Protein AF-A0A3T0E6N5-F1 (afdb_monomer_lite)

pLDDT: mean 94.3, std 9.61, range [63.0, 98.81]

Secondary structure (DSSP, 8-state):
--HHHHHHHHHHHHHHHHHHHHHHHHHHTT--HHHHHHHHT--HHHHHHHHTTSSPPPHHHHHHHHHHHH-HHHHHHHT-

Radius of gyration: 14.06 Å; chains: 1; bounding box: 31×21×42 Å

Sequence (80 aa):
MDDEDFAVSAEGMERGQRARLIRQTRNNLGLSQAEFAQRFRVPVGTLRDWEQARVTAPDFAIAYVQVIARHPDMVAEALN

Organism: NCBI:txid1434191

Foldseek 3Di:
DDPVVVVVVVVLVQLQVQLVLLVVLCVVVVHDLVRCCVQQVNPSVNNVCSNVSVDRDDPVVSVSSVCCSVCVPVNSVVVD

Structure (mmCIF, N/CA/C/O backbone):
data_AF-A0A3T0E6N5-F1
#
_entry.id   AF-A0A3T0E6N5-F1
#
loop_
_atom_site.group_PDB
_atom_site.id
_atom_site.type_symbol
_atom_site.label_atom_id
_atom_site.label_alt_id
_atom_site.label_comp_id
_atom_site.label_asym_id
_atom_site.label_entity_id
_atom_site.label_seq_id
_atom_site.pdbx_PDB_ins_code
_atom_site.Cartn_x
_atom_site.Cartn_y
_atom_site.Cartn_z
_atom_site.occupancy
_atom_site.B_iso_or_equiv
_atom_site.auth_seq_id
_atom_site.auth_comp_id
_atom_site.auth_asym_id
_atom_site.auth_atom_id
_atom_site.pdbx_PDB_model_num
ATOM 1 N N . MET A 1 1 ? 17.474 7.442 -28.518 1.00 63.00 1 MET A N 1
ATOM 2 C CA . MET A 1 1 ? 16.734 6.928 -27.354 1.00 63.00 1 MET A CA 1
ATOM 3 C C . MET A 1 1 ? 17.126 5.483 -27.305 1.00 63.00 1 MET A C 1
ATOM 5 O O . MET A 1 1 ? 16.820 4.768 -28.255 1.00 63.00 1 MET A O 1
ATOM 9 N N . ASP A 1 2 ? 17.920 5.140 -26.306 1.00 72.31 2 ASP A N 1
ATOM 10 C CA . ASP A 1 2 ? 18.608 3.856 -26.242 1.00 72.31 2 ASP A CA 1
ATOM 11 C C . ASP A 1 2 ? 17.739 2.869 -25.450 1.00 72.31 2 ASP A C 1
ATOM 13 O O . ASP A 1 2 ? 16.867 3.288 -24.687 1.00 72.31 2 ASP A O 1
ATOM 17 N N . ASP A 1 3 ? 17.937 1.561 -25.630 1.00 70.69 3 ASP A N 1
ATOM 18 C CA . ASP A 1 3 ? 17.109 0.528 -24.979 1.00 70.69 3 ASP A CA 1
ATOM 19 C C . ASP A 1 3 ? 17.092 0.660 -23.439 1.00 70.69 3 ASP A C 1
ATOM 2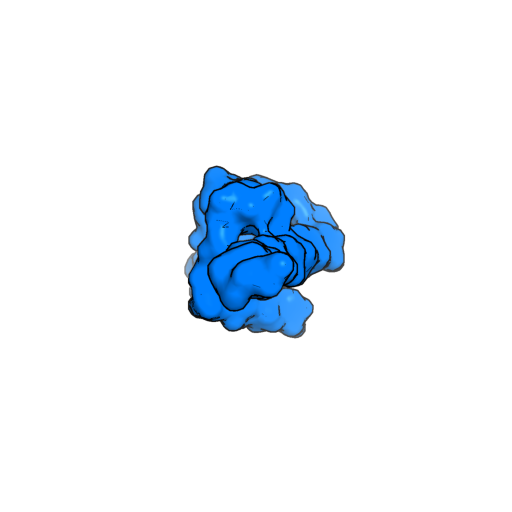1 O O . ASP A 1 3 ? 16.093 0.345 -22.787 1.00 70.69 3 ASP A O 1
ATOM 25 N N . GLU A 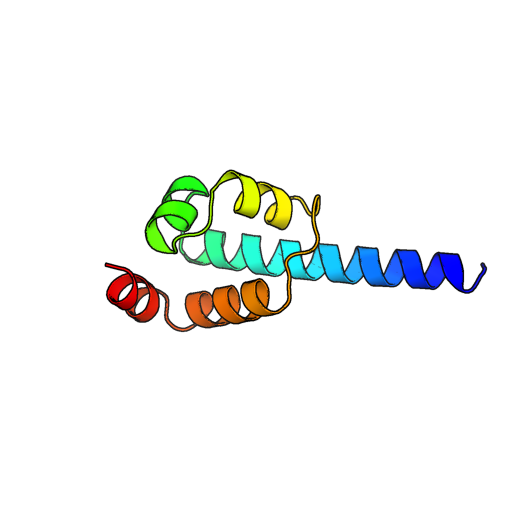1 4 ? 18.160 1.215 -22.857 1.00 65.75 4 GLU A N 1
ATOM 26 C CA . GLU A 1 4 ? 18.268 1.532 -21.428 1.00 65.75 4 GLU A CA 1
ATOM 27 C C . GLU A 1 4 ? 17.287 2.633 -20.974 1.00 65.75 4 GLU A C 1
ATOM 29 O O . GLU A 1 4 ? 16.660 2.493 -19.920 1.00 65.75 4 GLU A O 1
ATOM 34 N N . ASP A 1 5 ? 17.064 3.685 -21.776 1.00 65.31 5 ASP A N 1
ATOM 35 C CA . ASP A 1 5 ? 16.107 4.762 -21.453 1.00 65.31 5 ASP A CA 1
ATOM 36 C C . ASP A 1 5 ? 14.667 4.226 -21.383 1.00 65.31 5 ASP A C 1
ATOM 38 O O . ASP A 1 5 ? 13.860 4.634 -20.534 1.00 65.31 5 ASP A O 1
ATOM 42 N N . PHE A 1 6 ? 14.330 3.288 -22.274 1.00 66.62 6 PHE A N 1
ATOM 43 C CA . PHE A 1 6 ? 13.017 2.647 -22.302 1.00 66.62 6 PHE A CA 1
ATOM 44 C C . PHE A 1 6 ? 12.813 1.711 -21.107 1.00 66.62 6 PHE A C 1
ATOM 46 O O . PHE A 1 6 ? 11.734 1.722 -20.510 1.00 66.62 6 PHE A O 1
ATOM 53 N N . ALA A 1 7 ? 13.840 0.951 -20.718 1.00 65.19 7 ALA A N 1
ATOM 54 C CA . ALA A 1 7 ? 13.790 0.065 -19.556 1.00 65.19 7 ALA A CA 1
ATOM 55 C C . ALA A 1 7 ? 13.581 0.844 -18.244 1.00 65.19 7 ALA A C 1
ATOM 57 O O . ALA A 1 7 ? 12.657 0.537 -17.487 1.00 65.19 7 ALA A O 1
ATOM 58 N N . VAL A 1 8 ? 14.340 1.925 -18.021 1.00 71.25 8 VAL A N 1
ATOM 59 C CA . VAL A 1 8 ? 14.176 2.810 -16.848 1.00 71.25 8 VAL A CA 1
ATOM 60 C C . VAL A 1 8 ? 12.777 3.441 -16.817 1.00 71.25 8 VAL A C 1
ATOM 62 O O . VAL A 1 8 ? 12.160 3.577 -15.755 1.00 71.25 8 VAL A O 1
ATOM 65 N N . SER A 1 9 ? 12.234 3.783 -17.988 1.00 81.94 9 SER A N 1
ATOM 66 C CA . SER A 1 9 ? 10.872 4.309 -18.118 1.00 81.94 9 SER A CA 1
ATOM 67 C C . SER A 1 9 ? 9.805 3.263 -17.770 1.00 81.94 9 SER A C 1
ATOM 69 O O . SER A 1 9 ? 8.818 3.599 -17.112 1.00 81.94 9 SER A O 1
ATOM 71 N N . ALA A 1 10 ? 9.998 1.999 -18.160 1.00 85.44 10 ALA A N 1
ATOM 72 C CA . ALA A 1 10 ? 9.095 0.894 -17.837 1.00 85.44 10 ALA A CA 1
ATOM 73 C C . ALA A 1 10 ? 9.081 0.581 -16.334 1.00 85.44 10 ALA A C 1
ATOM 75 O O . ALA A 1 10 ? 8.006 0.529 -15.735 1.00 85.44 10 ALA A O 1
ATOM 76 N N . GLU A 1 11 ? 10.253 0.475 -15.705 1.00 88.00 11 GLU A N 1
ATOM 77 C CA . GLU A 1 11 ? 10.375 0.269 -14.256 1.00 88.00 11 GLU A CA 1
ATOM 78 C C . GLU A 1 11 ? 9.777 1.444 -13.466 1.00 88.00 11 GLU A C 1
ATOM 80 O O . GLU A 1 11 ? 9.062 1.260 -12.476 1.00 88.00 11 GLU A O 1
ATOM 85 N N . GLY A 1 12 ? 10.009 2.676 -13.932 1.00 91.56 12 GLY A N 1
ATOM 86 C CA . GLY A 1 12 ? 9.410 3.879 -13.358 1.00 91.56 12 GLY A CA 1
ATOM 87 C C . GLY A 1 12 ? 7.881 3.880 -13.450 1.00 91.56 12 GLY A C 1
ATOM 88 O O . GLY A 1 12 ? 7.202 4.191 -12.463 1.00 91.56 12 GLY A O 1
ATOM 89 N N . MET A 1 13 ? 7.333 3.497 -14.609 1.00 93.69 13 MET A N 1
ATOM 90 C CA . MET A 1 13 ? 5.891 3.354 -14.823 1.00 93.69 13 MET A CA 1
ATOM 91 C C . MET A 1 13 ? 5.290 2.266 -13.933 1.00 93.69 13 MET A C 1
ATOM 93 O O . MET A 1 13 ? 4.275 2.513 -13.278 1.00 93.69 13 MET A O 1
ATOM 97 N N . GLU A 1 14 ? 5.921 1.097 -13.854 1.00 95.19 14 GLU A N 1
ATOM 98 C CA . GLU A 1 14 ? 5.479 -0.001 -12.996 1.00 95.19 14 GLU A CA 1
ATOM 99 C C . GLU A 1 14 ? 5.456 0.423 -11.523 1.00 95.19 14 GLU A C 1
ATOM 101 O O . GLU A 1 14 ? 4.438 0.270 -10.838 1.00 95.19 14 GLU A O 1
ATOM 106 N N . ARG A 1 15 ? 6.543 1.032 -11.036 1.00 97.00 15 ARG A N 1
ATOM 107 C CA . ARG A 1 15 ? 6.633 1.544 -9.665 1.00 97.00 15 ARG A CA 1
ATOM 108 C C . ARG A 1 15 ? 5.523 2.552 -9.369 1.00 97.00 15 ARG A C 1
ATOM 110 O O . ARG A 1 15 ? 4.894 2.478 -8.314 1.00 97.00 15 ARG A O 1
ATOM 117 N N . GLY A 1 16 ? 5.237 3.458 -10.306 1.00 97.56 16 GLY A N 1
ATOM 118 C CA . GLY A 1 16 ? 4.144 4.426 -10.191 1.00 97.56 16 GLY A CA 1
ATOM 119 C C . GLY A 1 16 ? 2.755 3.776 -10.146 1.00 97.56 16 GLY A C 1
ATOM 120 O O . GLY A 1 16 ? 1.911 4.169 -9.335 1.00 97.56 16 GLY A O 1
ATOM 121 N N . GLN A 1 17 ? 2.511 2.754 -10.971 1.00 97.94 17 GLN A N 1
ATOM 122 C CA . GLN A 1 17 ? 1.252 1.998 -10.971 1.00 97.94 17 GLN A CA 1
ATOM 123 C C . GLN A 1 17 ? 1.050 1.240 -9.654 1.00 97.94 17 GLN A C 1
ATOM 125 O O . GLN A 1 17 ? -0.023 1.331 -9.049 1.00 97.94 17 GLN A O 1
ATOM 130 N N . ARG A 1 18 ? 2.096 0.564 -9.165 1.00 98.38 18 ARG A N 1
ATOM 131 C CA . ARG A 1 18 ? 2.107 -0.134 -7.871 1.00 98.38 18 ARG A CA 1
ATOM 132 C C . ARG A 1 18 ? 1.835 0.829 -6.711 1.00 98.38 18 ARG A C 1
ATOM 134 O O . ARG A 1 18 ? 0.931 0.585 -5.911 1.00 98.38 18 ARG A O 1
ATOM 141 N N . ALA A 1 19 ? 2.527 1.968 -6.669 1.00 98.56 19 ALA A N 1
ATOM 142 C CA . ALA A 1 19 ? 2.301 3.016 -5.672 1.00 98.56 19 ALA A CA 1
ATOM 143 C C . ALA A 1 19 ? 0.849 3.531 -5.685 1.00 98.56 19 ALA A C 1
ATOM 145 O O . ALA A 1 19 ? 0.213 3.682 -4.636 1.00 98.56 19 ALA A O 1
ATOM 146 N N . ARG A 1 20 ? 0.289 3.758 -6.883 1.00 98.50 20 ARG A N 1
ATOM 147 C CA . ARG A 1 20 ? -1.097 4.212 -7.057 1.00 98.50 20 ARG A CA 1
ATOM 148 C C . ARG A 1 20 ? -2.105 3.193 -6.532 1.00 98.50 20 ARG A C 1
ATOM 150 O O . ARG A 1 20 ? -3.036 3.611 -5.848 1.00 98.50 20 ARG A O 1
ATOM 157 N N . LEU A 1 21 ? -1.928 1.905 -6.828 1.00 98.62 21 LEU A N 1
ATOM 158 C CA . LEU A 1 21 ? -2.814 0.834 -6.357 1.00 98.62 21 LEU A CA 1
ATOM 159 C C . LEU A 1 21 ? -2.883 0.792 -4.825 1.00 98.62 21 LEU A C 1
ATOM 161 O O . LEU A 1 21 ? -3.974 0.745 -4.255 1.00 98.62 21 LEU A O 1
ATOM 165 N N . ILE A 1 22 ? -1.726 0.862 -4.162 1.00 98.75 22 ILE A N 1
ATOM 166 C CA . ILE A 1 22 ? -1.625 0.82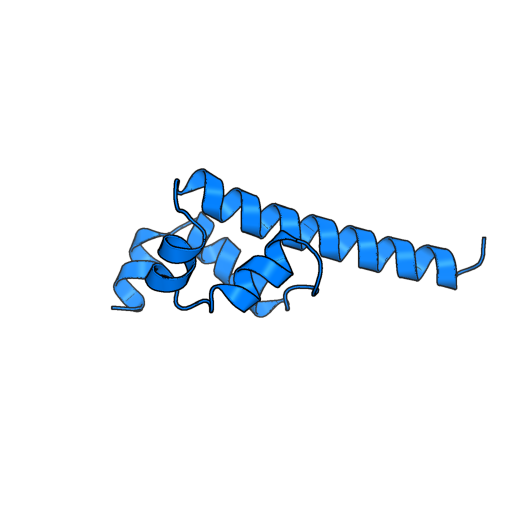7 -2.697 1.00 98.75 22 ILE A CA 1
ATOM 167 C C . ILE A 1 22 ? -2.338 2.035 -2.088 1.00 98.75 22 ILE A C 1
ATOM 169 O O . ILE A 1 22 ? -3.249 1.880 -1.272 1.00 98.75 22 ILE A O 1
ATOM 173 N N . ARG A 1 23 ? -2.008 3.239 -2.572 1.00 98.75 23 ARG A N 1
ATOM 174 C CA . ARG A 1 23 ? -2.614 4.485 -2.094 1.00 98.75 23 ARG A CA 1
ATOM 175 C C . ARG A 1 23 ? -4.129 4.517 -2.310 1.00 98.75 23 ARG A C 1
ATOM 177 O O . ARG A 1 23 ? -4.860 4.978 -1.438 1.00 98.75 23 ARG A O 1
ATOM 184 N N . GLN A 1 24 ? -4.610 4.051 -3.466 1.00 98.75 24 GLN A N 1
ATOM 185 C CA . GLN A 1 24 ? -6.045 3.997 -3.755 1.00 98.75 24 GLN A CA 1
ATOM 186 C C . GLN A 1 24 ? -6.764 2.997 -2.857 1.00 98.75 24 GLN A C 1
ATOM 188 O O . GLN A 1 24 ? -7.814 3.334 -2.325 1.00 98.75 24 GLN A O 1
ATOM 193 N N . THR A 1 25 ? -6.187 1.815 -2.635 1.00 98.81 25 THR A N 1
ATOM 194 C CA . THR A 1 25 ? -6.767 0.814 -1.730 1.00 98.81 25 THR A CA 1
ATOM 195 C C . THR A 1 25 ? -6.946 1.395 -0.332 1.00 98.81 25 THR A C 1
ATOM 197 O O . THR A 1 25 ? -8.047 1.359 0.209 1.00 98.81 25 THR A O 1
ATOM 200 N N . ARG A 1 26 ? -5.902 2.024 0.223 1.00 98.81 26 ARG A N 1
ATOM 201 C CA . ARG A 1 26 ? -5.989 2.672 1.535 1.00 98.81 26 ARG A CA 1
ATOM 202 C C . ARG A 1 26 ? -7.047 3.781 1.569 1.00 98.81 26 ARG A C 1
ATOM 204 O O . ARG A 1 26 ? -7.851 3.824 2.497 1.00 98.81 26 ARG A O 1
ATOM 211 N N . ASN A 1 27 ? -7.049 4.671 0.574 1.00 98.69 27 ASN A N 1
ATOM 212 C CA . ASN A 1 27 ? -8.004 5.779 0.508 1.00 98.69 27 ASN A CA 1
ATOM 213 C C . ASN A 1 27 ? -9.456 5.288 0.383 1.00 98.69 27 ASN A C 1
ATOM 215 O O . ASN A 1 27 ? -10.333 5.848 1.031 1.00 98.69 27 ASN A O 1
ATOM 219 N N . ASN A 1 28 ? -9.706 4.239 -0.404 1.00 98.69 28 ASN A N 1
ATOM 220 C CA . ASN A 1 28 ? -11.039 3.657 -0.578 1.00 98.69 28 ASN A CA 1
ATOM 221 C C . ASN A 1 28 ? -11.567 3.018 0.714 1.00 98.69 28 ASN A C 1
ATOM 223 O O . ASN A 1 28 ? -12.773 2.984 0.926 1.00 98.69 28 ASN A O 1
ATOM 227 N N . LEU A 1 29 ? -10.672 2.546 1.587 1.00 98.44 29 LEU A N 1
ATOM 228 C CA . LEU A 1 29 ? -11.015 2.066 2.927 1.00 98.44 29 LEU A CA 1
ATOM 229 C C . LEU A 1 29 ? -11.198 3.201 3.950 1.00 98.44 29 LEU A C 1
ATOM 231 O O . LEU A 1 29 ? -11.545 2.929 5.095 1.00 98.44 29 LEU A O 1
ATOM 235 N N . GLY A 1 30 ? -10.941 4.459 3.573 1.00 98.62 30 GLY A N 1
ATOM 236 C CA . GLY A 1 30 ? -11.052 5.612 4.471 1.00 98.62 30 GLY A CA 1
ATOM 237 C C . GLY A 1 30 ? -9.998 5.649 5.581 1.00 98.62 30 GLY A C 1
ATOM 238 O O . GLY A 1 30 ? -10.188 6.352 6.567 1.00 98.62 30 GLY A O 1
ATOM 239 N N . LEU A 1 31 ? -8.898 4.902 5.439 1.00 98.69 31 LEU A N 1
ATOM 240 C CA . LEU A 1 31 ? -7.883 4.760 6.483 1.00 98.69 31 LEU A CA 1
ATOM 241 C C . LEU A 1 31 ? -6.721 5.739 6.284 1.00 98.69 31 LEU A C 1
ATOM 243 O O . LEU A 1 31 ? -6.217 5.943 5.173 1.00 98.69 31 LEU A O 1
ATOM 247 N N . SER A 1 32 ? -6.207 6.289 7.378 1.00 98.75 32 SER A N 1
ATOM 248 C CA . SER A 1 32 ? -4.874 6.886 7.420 1.00 98.75 32 SER A CA 1
ATOM 249 C C . SER A 1 32 ? -3.789 5.822 7.201 1.00 98.75 32 SER A C 1
ATOM 251 O O . SER A 1 32 ? -4.020 4.616 7.309 1.00 98.75 32 SER A O 1
ATOM 253 N N . GLN A 1 33 ? -2.562 6.257 6.900 1.00 98.69 33 GLN A N 1
ATOM 254 C CA . GLN A 1 33 ? -1.425 5.335 6.772 1.00 98.69 33 GLN A CA 1
ATOM 255 C C . GLN A 1 33 ? -1.172 4.547 8.063 1.00 98.69 33 GLN A C 1
ATOM 257 O O . GLN A 1 33 ? -0.812 3.378 7.990 1.00 98.69 33 GLN A O 1
ATOM 262 N N . ALA A 1 34 ? -1.368 5.172 9.228 1.00 98.69 34 ALA A N 1
ATOM 263 C CA . ALA A 1 34 ? -1.174 4.523 10.521 1.00 98.69 34 ALA A CA 1
ATOM 264 C C . ALA A 1 34 ? -2.248 3.457 10.787 1.00 98.69 34 ALA A C 1
ATOM 266 O O . ALA A 1 34 ? -1.910 2.348 11.189 1.00 98.69 34 ALA A O 1
ATOM 267 N N . GLU A 1 35 ? -3.516 3.757 10.494 1.00 98.69 35 GLU A N 1
ATOM 268 C CA . GLU A 1 35 ? -4.617 2.799 10.655 1.00 98.69 35 GLU A CA 1
ATOM 269 C C . GLU A 1 35 ? -4.476 1.615 9.696 1.00 98.69 35 GLU A C 1
ATOM 271 O O . GLU A 1 35 ? -4.617 0.469 10.114 1.00 98.69 35 GLU A O 1
ATOM 276 N N . PHE A 1 36 ? -4.128 1.861 8.427 1.00 98.75 36 PHE A N 1
ATOM 277 C CA . PHE A 1 36 ? -3.863 0.785 7.467 1.00 98.75 36 PHE A CA 1
ATOM 278 C C . PHE A 1 36 ? -2.685 -0.085 7.915 1.00 98.75 36 PHE A C 1
ATOM 280 O O . PHE A 1 36 ? -2.777 -1.311 7.911 1.00 98.75 36 PHE A O 1
ATOM 287 N N . ALA A 1 37 ? -1.586 0.552 8.327 1.00 98.50 37 ALA A N 1
ATOM 288 C CA . ALA A 1 37 ? -0.389 -0.123 8.811 1.00 98.50 37 ALA A CA 1
ATOM 289 C C . ALA A 1 37 ? -0.687 -1.042 10.001 1.00 98.50 37 ALA A C 1
ATOM 291 O O . ALA A 1 37 ? -0.284 -2.206 10.008 1.00 98.50 37 ALA A O 1
ATOM 292 N N . GLN A 1 38 ? -1.425 -0.526 10.985 1.00 98.38 38 GLN A N 1
ATOM 293 C CA . GLN A 1 38 ? -1.826 -1.276 12.168 1.00 98.38 38 GLN A CA 1
ATOM 294 C C . GLN A 1 38 ? -2.764 -2.431 11.806 1.00 98.38 38 GLN A C 1
ATOM 296 O O . GLN A 1 38 ? -2.501 -3.569 12.192 1.00 98.38 38 GLN A O 1
ATOM 301 N N . ARG A 1 39 ? -3.823 -2.146 11.037 1.00 98.44 39 ARG A N 1
ATOM 302 C CA . ARG A 1 39 ? -4.872 -3.112 10.685 1.00 98.44 39 ARG A CA 1
ATOM 303 C C . ARG A 1 39 ? -4.351 -4.266 9.829 1.00 98.44 39 ARG A C 1
ATOM 305 O O . ARG A 1 39 ? -4.801 -5.391 9.998 1.00 98.44 39 ARG A O 1
ATOM 312 N N . PHE A 1 40 ? -3.401 -4.000 8.934 1.00 98.50 40 PHE A N 1
ATOM 313 C CA . PHE A 1 40 ? -2.923 -4.972 7.946 1.00 98.50 40 PHE A CA 1
ATOM 314 C C . PHE A 1 40 ? -1.454 -5.371 8.123 1.00 98.50 40 PHE A C 1
ATOM 316 O O . PHE A 1 40 ? -0.864 -5.954 7.214 1.00 98.50 40 PHE A O 1
ATOM 323 N N . ARG A 1 41 ? -0.852 -5.079 9.283 1.00 98.00 41 ARG A N 1
ATOM 324 C CA . ARG A 1 41 ? 0.524 -5.479 9.638 1.00 98.00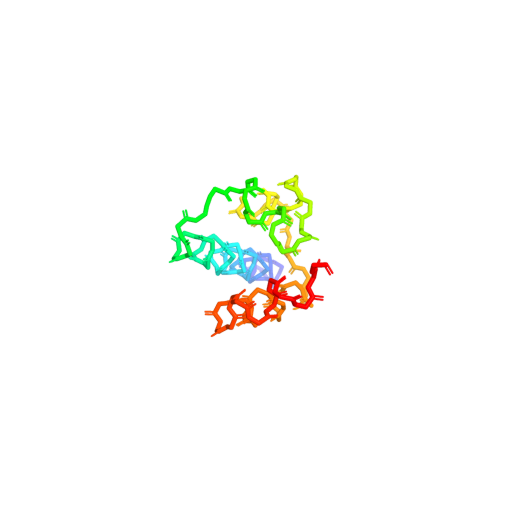 41 ARG A CA 1
ATOM 325 C C . ARG A 1 41 ? 1.579 -5.059 8.597 1.00 98.00 41 ARG A C 1
ATOM 327 O O . ARG A 1 41 ? 2.542 -5.779 8.348 1.00 98.00 41 ARG A O 1
ATOM 334 N N . VAL A 1 42 ? 1.421 -3.871 8.011 1.00 98.00 42 VAL A N 1
ATOM 335 C CA . VAL A 1 42 ? 2.416 -3.261 7.112 1.00 98.00 42 VAL A CA 1
ATOM 336 C C . VAL A 1 42 ? 3.117 -2.137 7.871 1.00 98.00 42 VAL A C 1
ATOM 338 O O . VAL A 1 42 ? 2.433 -1.207 8.285 1.00 98.00 42 VAL A O 1
ATOM 341 N N . PRO A 1 43 ? 4.448 -2.145 8.064 1.00 98.44 43 PRO A N 1
ATOM 342 C CA . PRO A 1 43 ? 5.121 -1.042 8.743 1.00 98.44 43 PRO A CA 1
ATOM 343 C C . PRO A 1 43 ? 4.818 0.301 8.066 1.00 98.44 43 PRO A C 1
ATOM 345 O O . PRO A 1 43 ? 4.933 0.436 6.849 1.00 98.44 43 PRO A O 1
ATOM 348 N N . VAL A 1 44 ? 4.452 1.320 8.849 1.00 98.56 44 VAL A N 1
ATOM 349 C CA . VAL A 1 44 ? 4.009 2.620 8.305 1.00 98.56 44 VAL A CA 1
ATOM 350 C C . VAL A 1 44 ? 5.078 3.303 7.439 1.00 98.56 44 VAL A C 1
ATOM 352 O O . VAL A 1 44 ? 4.739 3.969 6.463 1.00 98.56 44 VAL A O 1
ATOM 355 N N . GLY A 1 45 ? 6.365 3.117 7.760 1.00 98.50 45 GLY A N 1
ATOM 356 C CA . GLY A 1 45 ? 7.483 3.594 6.937 1.00 98.50 45 GLY A CA 1
ATOM 357 C C . GLY A 1 45 ? 7.515 2.911 5.569 1.00 98.50 45 GLY A C 1
ATOM 358 O O . GLY A 1 45 ? 7.506 3.584 4.546 1.00 98.50 45 GLY A O 1
ATOM 359 N N . THR A 1 46 ? 7.412 1.582 5.553 1.00 98.44 46 THR A N 1
ATOM 360 C CA . THR A 1 46 ? 7.336 0.783 4.324 1.00 98.44 46 THR A CA 1
ATOM 361 C C . THR A 1 46 ? 6.127 1.161 3.466 1.00 98.44 46 THR A C 1
ATOM 363 O O . THR A 1 46 ? 6.267 1.366 2.263 1.00 98.44 46 THR A O 1
ATOM 366 N N . LEU A 1 47 ? 4.949 1.329 4.078 1.00 98.69 47 LEU A N 1
ATOM 367 C CA . LEU A 1 47 ? 3.750 1.783 3.370 1.00 98.69 47 LEU A CA 1
ATOM 368 C C . LEU A 1 47 ? 3.962 3.163 2.728 1.00 98.69 47 LEU A C 1
ATOM 370 O O . LEU A 1 47 ? 3.574 3.372 1.581 1.00 98.69 47 LEU A O 1
ATOM 374 N N . ARG A 1 48 ? 4.601 4.098 3.443 1.00 98.69 48 ARG A N 1
ATOM 375 C CA . ARG A 1 48 ? 4.943 5.428 2.914 1.00 98.69 48 ARG A CA 1
ATOM 376 C C . ARG A 1 48 ? 5.893 5.347 1.729 1.00 98.69 48 ARG A C 1
ATOM 378 O O . ARG A 1 48 ? 5.645 6.018 0.730 1.00 98.69 48 ARG A O 1
ATOM 385 N N . ASP A 1 49 ? 6.941 4.535 1.827 1.00 98.62 49 ASP A N 1
ATOM 386 C CA . ASP A 1 49 ? 7.918 4.366 0.751 1.00 98.62 49 ASP A CA 1
ATOM 387 C C . ASP A 1 49 ? 7.268 3.809 -0.519 1.00 98.62 49 ASP A C 1
ATOM 389 O O . ASP A 1 49 ? 7.566 4.276 -1.622 1.00 98.62 49 ASP A O 1
ATOM 393 N N . TRP A 1 50 ? 6.328 2.873 -0.367 1.00 98.50 50 TRP A N 1
ATOM 394 C CA . TRP A 1 50 ? 5.548 2.343 -1.482 1.00 98.50 50 TRP A CA 1
ATOM 395 C C . TRP A 1 50 ? 4.575 3.372 -2.060 1.00 98.50 50 TRP A C 1
ATOM 397 O O . TRP A 1 50 ? 4.573 3.590 -3.267 1.00 98.50 50 TRP A O 1
ATOM 407 N N . GLU A 1 51 ? 3.769 4.046 -1.233 1.00 98.44 51 GLU A N 1
ATOM 408 C CA . GLU A 1 51 ? 2.784 5.033 -1.709 1.00 98.44 51 GLU A CA 1
ATOM 409 C C . GLU A 1 51 ? 3.428 6.252 -2.388 1.00 98.44 51 GLU A C 1
ATOM 411 O O . GLU A 1 51 ? 2.803 6.876 -3.248 1.00 98.44 51 GLU A O 1
ATOM 416 N N . GLN A 1 52 ? 4.665 6.593 -2.013 1.00 97.62 52 GLN A N 1
ATOM 417 C CA . GLN A 1 52 ? 5.446 7.688 -2.597 1.00 97.62 52 GLN A CA 1
ATOM 418 C C . GLN A 1 52 ? 6.340 7.247 -3.764 1.00 97.62 52 GLN A C 1
ATOM 420 O O . GLN A 1 52 ? 7.103 8.068 -4.270 1.00 97.62 52 GLN A O 1
ATOM 425 N N . ALA A 1 53 ? 6.272 5.978 -4.187 1.00 96.88 53 ALA A N 1
ATOM 426 C CA . ALA A 1 53 ? 7.129 5.419 -5.233 1.00 96.88 53 ALA A CA 1
ATOM 427 C C . ALA A 1 53 ? 8.642 5.582 -4.953 1.00 96.88 53 ALA A C 1
ATOM 429 O O . ALA A 1 53 ? 9.444 5.634 -5.884 1.00 96.88 53 ALA A O 1
ATOM 430 N N . ARG A 1 54 ? 9.050 5.641 -3.674 1.00 96.44 54 ARG A N 1
ATOM 431 C CA . ARG A 1 54 ? 10.472 5.635 -3.279 1.00 96.44 54 ARG A CA 1
ATOM 432 C C . ARG A 1 54 ? 11.084 4.252 -3.467 1.00 96.44 54 ARG A C 1
ATOM 434 O O . ARG A 1 54 ? 12.231 4.138 -3.884 1.00 96.44 54 ARG A O 1
ATOM 441 N N . VAL A 1 55 ? 10.290 3.214 -3.203 1.00 95.75 55 VAL A N 1
ATOM 442 C CA . VAL A 1 55 ? 10.653 1.803 -3.366 1.00 95.75 55 VAL A CA 1
ATOM 443 C C . VAL A 1 55 ? 9.546 1.096 -4.140 1.00 95.75 55 VAL A C 1
ATOM 445 O O . VAL A 1 55 ? 8.362 1.302 -3.868 1.00 95.75 55 VAL A O 1
ATOM 448 N N . THR A 1 56 ? 9.919 0.249 -5.099 1.00 96.88 56 THR A N 1
ATOM 449 C CA . THR A 1 56 ? 8.966 -0.625 -5.792 1.00 96.88 56 THR A CA 1
ATOM 450 C C . THR A 1 56 ? 8.459 -1.681 -4.817 1.00 96.88 56 THR A C 1
ATOM 452 O O . THR A 1 56 ? 9.238 -2.470 -4.286 1.00 96.88 56 THR A O 1
ATOM 455 N N . ALA A 1 57 ? 7.151 -1.690 -4.554 1.00 97.75 57 ALA A N 1
ATOM 456 C CA . ALA A 1 57 ? 6.543 -2.723 -3.725 1.00 97.75 57 ALA A CA 1
ATOM 457 C C . ALA A 1 57 ? 6.747 -4.098 -4.385 1.00 97.75 57 ALA A C 1
ATOM 459 O O . ALA A 1 57 ? 6.475 -4.209 -5.580 1.00 97.75 57 ALA A O 1
ATOM 460 N N . PRO A 1 58 ? 7.198 -5.133 -3.657 1.00 98.25 58 PRO A N 1
ATOM 461 C CA . PRO A 1 58 ? 7.388 -6.471 -4.216 1.00 98.25 58 PRO A CA 1
ATOM 462 C C . PRO A 1 58 ? 6.045 -7.123 -4.582 1.00 98.25 58 PRO A C 1
ATOM 464 O O . PRO A 1 58 ? 4.992 -6.724 -4.081 1.00 98.25 58 PRO A O 1
ATOM 467 N N . ASP A 1 59 ? 6.069 -8.155 -5.427 1.00 98.44 59 ASP A N 1
ATOM 468 C CA . ASP A 1 59 ? 4.853 -8.789 -5.972 1.00 98.44 59 ASP A CA 1
ATOM 469 C C . ASP A 1 59 ? 3.900 -9.296 -4.889 1.00 98.44 59 ASP A C 1
ATOM 471 O O . ASP A 1 59 ? 2.689 -9.088 -4.975 1.00 98.44 59 ASP A O 1
ATOM 475 N N . PHE A 1 60 ? 4.435 -9.892 -3.819 1.00 98.31 60 PHE A N 1
ATOM 476 C CA . PHE A 1 60 ? 3.616 -10.381 -2.708 1.00 98.31 60 PHE A CA 1
ATOM 477 C C . PHE A 1 60 ? 2.883 -9.248 -1.979 1.00 98.31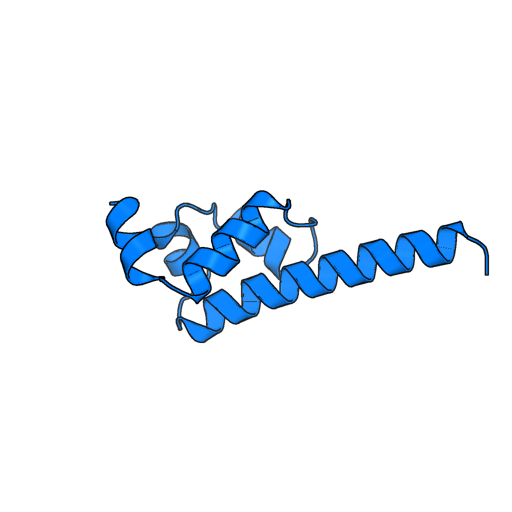 60 PHE A C 1
ATOM 479 O O . PHE A 1 60 ? 1.768 -9.450 -1.507 1.00 98.31 60 PHE A O 1
ATOM 486 N N . ALA A 1 61 ? 3.468 -8.046 -1.910 1.00 98.38 61 ALA A N 1
ATOM 487 C CA . ALA A 1 61 ? 2.815 -6.893 -1.298 1.00 98.38 61 ALA A CA 1
ATOM 488 C C . ALA A 1 61 ? 1.651 -6.408 -2.170 1.00 98.38 61 ALA A C 1
ATOM 490 O O . ALA A 1 61 ? 0.592 -6.063 -1.651 1.00 98.38 61 ALA A O 1
ATOM 491 N N . ILE A 1 62 ? 1.814 -6.446 -3.496 1.00 98.62 62 ILE A N 1
ATOM 492 C CA . ILE A 1 62 ? 0.742 -6.132 -4.445 1.00 98.62 62 ILE A CA 1
ATOM 493 C C . ILE A 1 62 ? -0.383 -7.160 -4.362 1.00 98.62 62 ILE A C 1
ATOM 495 O O . ILE A 1 62 ? -1.544 -6.770 -4.243 1.00 98.62 62 ILE A O 1
ATOM 499 N N . ALA A 1 63 ? -0.056 -8.453 -4.350 1.00 98.69 63 ALA A N 1
ATOM 500 C CA . ALA A 1 63 ? -1.040 -9.515 -4.161 1.00 98.69 63 ALA A CA 1
ATOM 501 C C . ALA A 1 63 ? -1.800 -9.337 -2.837 1.00 98.69 63 ALA A C 1
ATOM 503 O O . ALA A 1 63 ? -3.029 -9.364 -2.815 1.00 98.69 63 ALA A O 1
ATOM 504 N N . TYR A 1 64 ? -1.085 -9.059 -1.747 1.00 98.69 64 TYR A N 1
ATOM 505 C CA . TYR A 1 64 ? -1.681 -8.831 -0.436 1.00 98.69 64 TYR A CA 1
ATOM 506 C C . TYR A 1 64 ? -2.630 -7.622 -0.417 1.00 98.69 64 TYR A C 1
ATOM 508 O O . TYR A 1 64 ? -3.775 -7.735 0.020 1.00 98.69 64 TYR A O 1
ATOM 516 N N . VAL A 1 65 ? -2.212 -6.485 -0.980 1.00 98.69 65 VAL A N 1
ATOM 517 C CA . VAL A 1 65 ? -3.045 -5.276 -1.100 1.00 98.69 65 VAL A CA 1
ATOM 518 C C . VAL A 1 65 ? -4.283 -5.524 -1.964 1.00 98.69 65 VAL A C 1
ATOM 520 O O . VAL A 1 65 ? -5.362 -5.032 -1.644 1.00 98.69 65 VAL A O 1
ATOM 523 N N . GLN A 1 66 ? -4.171 -6.325 -3.023 1.00 98.69 66 GLN A N 1
ATOM 524 C CA . GLN A 1 66 ? -5.320 -6.723 -3.836 1.00 98.69 66 GLN A CA 1
ATOM 525 C C . GLN A 1 66 ? -6.309 -7.627 -3.084 1.00 98.69 66 GLN A C 1
ATOM 527 O O . GLN A 1 66 ? -7.511 -7.560 -3.348 1.00 98.69 66 GLN A O 1
ATOM 532 N N . VAL A 1 67 ? -5.836 -8.480 -2.171 1.00 98.75 67 VAL A N 1
ATOM 533 C CA . VAL A 1 67 ? -6.713 -9.270 -1.292 1.00 98.75 67 VAL A CA 1
ATOM 534 C C . VAL A 1 67 ? -7.403 -8.352 -0.283 1.00 98.75 67 VAL A C 1
ATOM 536 O O . VAL A 1 67 ? -8.623 -8.423 -0.153 1.00 98.75 67 VAL A O 1
ATOM 539 N N . ILE A 1 68 ? -6.668 -7.422 0.340 1.00 98.75 68 ILE A N 1
ATOM 540 C CA . ILE A 1 68 ? -7.233 -6.395 1.234 1.00 98.75 68 ILE A CA 1
ATOM 541 C C . ILE A 1 68 ? -8.316 -5.579 0.523 1.00 98.75 68 ILE A C 1
ATOM 543 O O . ILE A 1 68 ? -9.381 -5.359 1.087 1.00 98.75 68 ILE A O 1
ATOM 547 N N . ALA A 1 69 ? -8.077 -5.154 -0.720 1.00 98.56 69 ALA A N 1
ATOM 548 C CA . ALA A 1 69 ? -9.037 -4.366 -1.491 1.00 98.56 69 ALA A CA 1
ATOM 549 C C . ALA A 1 69 ? -10.375 -5.092 -1.714 1.00 98.56 69 ALA A C 1
ATOM 551 O O . ALA A 1 69 ? -11.411 -4.441 -1.820 1.00 98.56 69 ALA A O 1
ATOM 552 N N . ARG A 1 70 ? -10.355 -6.428 -1.806 1.00 98.62 70 ARG A N 1
ATOM 553 C CA . ARG A 1 70 ? -11.552 -7.252 -2.040 1.00 98.62 70 ARG A CA 1
ATOM 554 C C . ARG A 1 70 ? -12.214 -7.718 -0.746 1.00 98.62 70 ARG A C 1
ATOM 556 O O . ARG A 1 70 ? -13.434 -7.828 -0.700 1.00 98.62 70 ARG A O 1
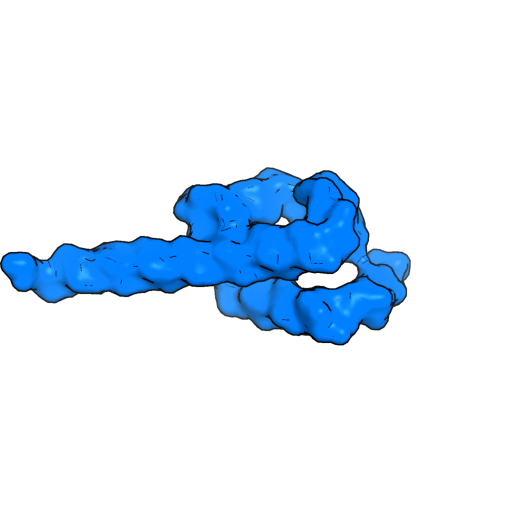ATOM 563 N N . HIS A 1 71 ? -11.419 -8.007 0.282 1.00 98.56 71 HIS A N 1
ATOM 564 C CA . HIS A 1 71 ? -11.874 -8.654 1.512 1.00 98.56 71 HIS A CA 1
ATOM 565 C C . HIS A 1 71 ? -11.220 -8.030 2.762 1.00 98.56 71 HIS A C 1
ATOM 567 O O . HIS A 1 71 ? -10.538 -8.731 3.513 1.00 98.56 71 HIS A O 1
ATOM 573 N N . PRO A 1 72 ? -11.403 -6.719 3.012 1.00 98.38 72 PRO A N 1
ATOM 574 C CA . PRO A 1 72 ? -10.685 -6.014 4.076 1.00 98.38 72 PRO A CA 1
ATOM 575 C C . PRO A 1 72 ? -11.024 -6.536 5.478 1.00 98.38 72 PRO A C 1
ATOM 577 O O . PRO A 1 72 ? -10.158 -6.548 6.352 1.00 98.38 72 PRO A O 1
ATOM 580 N N . ASP A 1 73 ? -12.262 -6.980 5.699 1.00 98.31 73 ASP A N 1
ATOM 581 C CA . ASP A 1 73 ? -12.699 -7.487 7.002 1.00 98.31 73 ASP A CA 1
ATOM 582 C C . ASP A 1 73 ? -12.156 -8.890 7.275 1.00 98.31 73 ASP A C 1
ATOM 584 O O . ASP A 1 73 ? -11.613 -9.114 8.349 1.00 98.31 73 ASP A O 1
ATOM 588 N N . MET A 1 74 ? -12.173 -9.784 6.279 1.00 98.50 74 MET A N 1
ATOM 589 C CA . MET A 1 74 ? -11.587 -11.128 6.395 1.00 98.50 74 MET A CA 1
ATOM 590 C C . MET A 1 74 ? -10.087 -11.069 6.694 1.00 98.50 74 MET A C 1
ATOM 592 O O . MET A 1 74 ? -9.599 -11.773 7.573 1.00 98.50 74 MET A O 1
ATOM 596 N N . VAL A 1 75 ? -9.347 -10.203 5.991 1.00 98.44 75 VAL A N 1
ATOM 597 C CA . VAL A 1 75 ? -7.909 -10.049 6.244 1.00 98.44 75 VAL A CA 1
ATOM 598 C C . VAL A 1 75 ? -7.667 -9.485 7.642 1.00 98.44 75 VAL A C 1
ATOM 600 O O . VAL A 1 75 ? -6.790 -9.970 8.346 1.00 98.44 75 VAL A O 1
ATOM 603 N N . ALA A 1 76 ? -8.435 -8.474 8.057 1.00 97.81 76 ALA A N 1
ATOM 604 C CA . ALA A 1 76 ? -8.294 -7.895 9.389 1.00 97.81 76 ALA A CA 1
ATOM 605 C C . ALA A 1 76 ? -8.620 -8.910 10.497 1.00 97.81 76 ALA A C 1
ATOM 607 O O . ALA A 1 76 ? -7.895 -8.978 11.483 1.00 97.81 76 ALA A O 1
ATOM 608 N N . GLU A 1 77 ? -9.661 -9.726 10.315 1.00 98.06 77 GLU A N 1
ATOM 609 C CA . GLU A 1 77 ? -10.027 -10.812 11.229 1.00 98.06 77 GLU A CA 1
ATOM 610 C C . GLU A 1 77 ? -8.906 -11.851 11.353 1.00 98.06 77 GLU A C 1
ATOM 612 O O . GLU A 1 77 ? -8.551 -12.236 12.463 1.00 98.06 77 GLU A O 1
ATOM 617 N N . ALA A 1 78 ? -8.293 -12.244 10.234 1.00 98.00 78 ALA A N 1
ATOM 618 C CA . ALA A 1 78 ? -7.209 -13.225 10.210 1.00 98.00 78 ALA A CA 1
ATOM 619 C C . ALA A 1 78 ? -5.899 -12.744 10.872 1.00 98.00 78 ALA A C 1
ATOM 621 O O . ALA A 1 78 ? -5.019 -13.561 11.141 1.00 98.00 78 ALA A O 1
ATOM 622 N N . LEU A 1 79 ? -5.736 -11.435 11.095 1.00 96.25 79 LEU A N 1
ATOM 623 C CA . LEU A 1 79 ? -4.521 -10.817 11.651 1.00 96.25 79 LEU A CA 1
ATOM 624 C C . LEU A 1 79 ? -4.660 -10.381 13.117 1.00 96.25 79 LEU A C 1
ATOM 626 O O . LEU A 1 79 ? -3.716 -9.773 13.653 1.00 96.25 79 LEU A O 1
ATOM 630 N N . ASN A 1 80 ? -5.822 -10.634 13.724 1.00 79.31 80 ASN A N 1
ATOM 631 C CA . ASN A 1 80 ? -6.092 -10.369 15.136 1.00 79.31 80 ASN A CA 1
ATOM 632 C C . ASN A 1 80 ? -5.316 -11.313 16.053 1.00 79.31 80 ASN A C 1
ATOM 634 O O . ASN A 1 80 ? -5.315 -12.537 15.799 1.00 79.31 80 ASN A O 1
#

InterPro domains:
  IPR001387 Cro/C1-type, helix-turn-helix domain [PF01381] (22-62)
  IPR001387 Cro/C1-type, helix-turn-helix domain [PS50943] (22-75)
  IPR001387 Cro/C1-type, helix-turn-helix domain [SM00530] (21-75)
  IPR001387 Cro/C1-type, helix-turn-helix domain [cd00093] (19-73)
  IPR010982 Lambda repressor-like, DNA-binding domain superfamily [G3DSA:1.10.260.40] (21-80)
  IPR010982 Lambda repressor-like, DNA-binding domain superfamily [SSF47413] (21-62)